Protein AF-A0A4Z0P665-F1 (afdb_monomer_lite)

Foldseek 3Di:
DDDDDDDDDPVRVVVVVVVVVVPPPDDDPDPCPVVVVVCVVVVVVVPPDPPDPPVVVVVVVVVVVVVVCVVVVPPPPPPPPPPPPPPPDDDDDD

pLDDT: mean 71.43, std 13.52, range [42.31, 90.56]

Secondary structure (DSSP, 8-state):
----PPPPPHHHHHHHHHHHHHTSPP-PPPTTHHHHHHHHHHHHHHT------HHHHHHHHHHHHHHHHHHTT---------------------

Structure (mmCIF, N/CA/C/O backbone):
data_AF-A0A4Z0P665-F1
#
_entry.id   AF-A0A4Z0P665-F1
#
loop_
_atom_site.group_PDB
_atom_site.id
_atom_site.type_symbol
_atom_site.label_atom_id
_atom_site.label_alt_id
_atom_site.label_comp_id
_atom_site.label_asym_id
_atom_site.label_entity_id
_atom_site.label_seq_id
_atom_site.pdbx_PDB_ins_code
_atom_site.Cartn_x
_atom_site.Cartn_y
_atom_site.Cartn_z
_atom_site.occupancy
_atom_site.B_iso_or_equiv
_atom_site.auth_seq_id
_atom_site.auth_comp_id
_atom_site.auth_asym_id
_atom_site.auth_atom_id
_atom_site.pdbx_PDB_model_num
ATOM 1 N N . MET A 1 1 ? -10.179 19.363 52.138 1.00 45.38 1 MET A N 1
ATOM 2 C CA . MET A 1 1 ? -9.731 19.640 50.754 1.00 45.38 1 MET A CA 1
ATOM 3 C C . MET A 1 1 ? -9.750 18.314 50.017 1.00 45.38 1 MET A C 1
ATOM 5 O O . MET A 1 1 ? -9.397 17.336 50.661 1.00 45.38 1 MET A O 1
ATOM 9 N N . PRO A 1 2 ? -10.240 18.226 48.769 1.00 52.06 2 PRO A N 1
ATOM 10 C CA . PRO A 1 2 ? -10.185 16.969 48.038 1.00 52.06 2 PRO A CA 1
ATOM 11 C C . PRO A 1 2 ? -8.725 16.714 47.664 1.00 52.06 2 PRO A C 1
ATOM 13 O O . PRO A 1 2 ? -8.074 17.586 47.088 1.00 52.06 2 PRO A O 1
ATOM 16 N N . ASP A 1 3 ? -8.210 15.554 48.053 1.00 53.66 3 ASP A N 1
ATOM 17 C CA . ASP A 1 3 ? -6.876 15.111 47.674 1.00 53.66 3 ASP A CA 1
ATOM 18 C C . ASP A 1 3 ? -6.825 14.949 46.154 1.00 53.66 3 ASP A C 1
ATOM 20 O O . ASP A 1 3 ? -7.592 14.187 45.560 1.00 53.66 3 ASP A O 1
ATOM 24 N N . SER A 1 4 ? -5.944 15.714 45.512 1.00 57.75 4 SER A N 1
ATOM 25 C CA . SER A 1 4 ? -5.628 15.542 44.099 1.00 57.75 4 SER A CA 1
ATOM 26 C C . SER A 1 4 ? -5.049 14.144 43.919 1.00 57.75 4 SER A C 1
ATOM 28 O O . SER A 1 4 ? -3.943 13.872 44.388 1.00 57.75 4 SER A O 1
ATOM 30 N N . ALA A 1 5 ? -5.798 13.257 43.262 1.00 70.94 5 ALA A N 1
ATOM 31 C CA . ALA A 1 5 ? -5.304 11.932 42.917 1.00 70.94 5 ALA A CA 1
ATOM 32 C C . ALA A 1 5 ? -3.957 12.060 42.174 1.00 70.94 5 ALA A C 1
ATOM 34 O O . ALA A 1 5 ? -3.810 12.961 41.335 1.00 70.94 5 ALA A O 1
ATOM 35 N N . PRO A 1 6 ? -2.965 11.207 42.487 1.00 73.81 6 PRO A N 1
ATOM 36 C CA . PRO A 1 6 ? -1.686 11.222 41.792 1.00 73.81 6 PRO A CA 1
ATOM 37 C C . PRO A 1 6 ? -1.924 11.030 40.292 1.00 73.81 6 PRO A C 1
ATOM 39 O O . PRO A 1 6 ? -2.772 10.233 39.886 1.00 73.81 6 PRO A O 1
ATOM 42 N N . ARG A 1 7 ? -1.207 11.801 39.464 1.00 70.94 7 ARG A N 1
ATOM 43 C CA . ARG A 1 7 ? -1.254 11.603 38.011 1.00 70.94 7 ARG A CA 1
ATOM 44 C C . ARG A 1 7 ? -0.787 10.178 37.695 1.00 70.94 7 ARG A C 1
ATOM 46 O O . ARG A 1 7 ? 0.202 9.760 38.303 1.00 70.94 7 ARG A O 1
ATOM 53 N N . PRO A 1 8 ? -1.458 9.473 36.769 1.00 75.31 8 PRO A N 1
ATOM 54 C CA . PRO A 1 8 ? -1.044 8.141 36.368 1.00 75.31 8 PRO A CA 1
ATOM 55 C C . PRO A 1 8 ? 0.400 8.146 35.874 1.00 75.31 8 PRO A C 1
ATOM 57 O O . PRO A 1 8 ? 0.866 9.123 35.278 1.00 75.31 8 PRO A O 1
ATOM 60 N N . THR A 1 9 ? 1.113 7.060 36.134 1.00 82.81 9 THR A N 1
ATOM 61 C CA . THR A 1 9 ? 2.430 6.846 35.526 1.00 82.81 9 THR A CA 1
ATOM 62 C C . THR A 1 9 ? 2.272 6.525 34.037 1.00 82.81 9 THR A C 1
ATOM 64 O O . THR A 1 9 ? 1.213 6.075 33.602 1.00 82.81 9 THR A O 1
ATOM 67 N N . ALA A 1 10 ? 3.318 6.738 33.234 1.00 81.31 10 ALA A N 1
ATOM 68 C CA . ALA A 1 10 ? 3.262 6.462 31.794 1.00 81.31 10 ALA A CA 1
ATOM 69 C C . ALA A 1 10 ? 2.836 5.010 31.489 1.00 81.31 10 ALA A C 1
ATOM 71 O O . ALA A 1 10 ? 2.099 4.771 30.536 1.00 81.31 10 ALA A O 1
ATOM 72 N N . ASP A 1 11 ? 3.237 4.052 32.327 1.00 83.25 11 ASP A N 1
ATOM 73 C CA . ASP A 1 11 ? 2.871 2.640 32.180 1.00 83.25 11 ASP A CA 1
ATOM 74 C C . ASP A 1 11 ? 1.370 2.404 32.424 1.00 83.25 11 ASP A C 1
ATOM 76 O O . ASP A 1 11 ? 0.719 1.662 31.689 1.00 83.25 11 ASP A O 1
ATOM 80 N N . GLU A 1 12 ? 0.783 3.092 33.406 1.00 84.44 12 GLU A N 1
ATOM 81 C CA . GLU A 1 12 ? -0.658 3.040 33.677 1.00 84.44 12 GLU A CA 1
ATOM 82 C C . GLU A 1 12 ? -1.476 3.685 32.551 1.00 84.44 12 GLU A C 1
ATOM 84 O O . GLU A 1 12 ? -2.578 3.229 32.240 1.00 84.44 12 GLU A O 1
ATOM 89 N N . GLU A 1 13 ? -0.952 4.731 31.908 1.00 86.81 13 GLU A N 1
ATOM 90 C CA . GLU A 1 13 ? -1.578 5.326 30.724 1.00 86.81 13 GLU A CA 1
ATOM 91 C C . GLU A 1 13 ? -1.598 4.335 29.552 1.00 86.81 13 GLU A C 1
ATOM 93 O O . GLU A 1 13 ? -2.636 4.165 28.905 1.00 86.81 13 GLU A O 1
ATOM 98 N N . TRP A 1 14 ? -0.493 3.620 29.319 1.00 88.75 14 TRP A N 1
ATOM 99 C CA . TRP A 1 14 ? -0.409 2.582 28.288 1.00 88.75 14 TRP A CA 1
ATOM 100 C C . TRP A 1 14 ? -1.376 1.425 28.530 1.00 88.75 14 TRP A C 1
ATOM 102 O O . TRP A 1 14 ? -2.105 1.031 27.614 1.00 88.75 14 TRP A O 1
ATOM 112 N N . GLU A 1 15 ? -1.434 0.907 29.755 1.00 90.56 15 GLU A N 1
ATOM 113 C CA . GLU A 1 15 ? -2.358 -0.175 30.104 1.00 90.56 15 GLU A CA 1
ATOM 114 C C . GLU A 1 15 ? -3.821 0.256 29.953 1.00 90.56 15 GLU A C 1
ATOM 116 O O . GLU A 1 15 ? -4.640 -0.491 29.409 1.00 90.56 15 GLU A O 1
ATOM 121 N N . ASN A 1 16 ? -4.153 1.494 30.331 1.00 88.25 16 ASN A N 1
ATOM 122 C CA . ASN A 1 16 ? -5.490 2.046 30.125 1.00 88.25 16 ASN A CA 1
ATOM 123 C C . ASN A 1 16 ? -5.860 2.138 28.637 1.00 88.25 16 ASN A C 1
ATOM 125 O O . ASN A 1 16 ? -6.981 1.781 28.264 1.00 88.25 16 ASN A O 1
ATOM 129 N N . LEU A 1 17 ? -4.933 2.558 27.771 1.00 89.50 17 LEU A N 1
ATOM 130 C CA . LEU A 1 17 ? -5.154 2.602 26.320 1.00 89.50 17 LEU A CA 1
ATOM 131 C C . LEU A 1 17 ? -5.367 1.200 25.730 1.00 89.50 17 LEU A C 1
ATOM 133 O O . LEU A 1 17 ? -6.275 0.998 24.920 1.00 89.50 17 LEU A O 1
ATOM 137 N N . LEU A 1 18 ? -4.583 0.210 26.165 1.00 90.25 18 LEU A N 1
ATOM 138 C CA . LEU A 1 18 ? -4.753 -1.185 25.748 1.00 90.25 18 LEU A CA 1
ATOM 139 C C . LEU A 1 18 ? -6.102 -1.755 26.200 1.00 90.25 18 LEU A C 1
ATOM 141 O O . LEU A 1 18 ? -6.760 -2.479 25.445 1.00 90.25 18 LEU A O 1
ATOM 145 N N . HIS A 1 19 ? -6.545 -1.406 27.408 1.00 88.31 19 HIS A N 1
ATOM 146 C CA . HIS A 1 19 ? -7.853 -1.805 27.918 1.00 88.31 19 HIS A CA 1
ATOM 147 C C . HIS A 1 19 ? -9.001 -1.178 27.117 1.00 88.31 19 HIS A C 1
ATOM 149 O O . HIS A 1 19 ? -9.957 -1.866 26.748 1.00 88.31 19 HIS A O 1
ATOM 155 N N . GLN A 1 20 ? -8.889 0.106 26.776 1.00 87.81 20 GLN A N 1
ATOM 156 C CA . GLN A 1 20 ? -9.860 0.792 25.919 1.00 87.81 20 GLN A CA 1
ATOM 157 C C . GLN A 1 20 ? -9.931 0.164 24.524 1.00 87.81 20 GLN A C 1
ATOM 159 O O . GLN A 1 20 ? -11.017 -0.028 23.983 1.00 87.81 20 GLN A O 1
ATOM 164 N N . TRP A 1 21 ? -8.790 -0.230 23.957 1.00 85.50 21 TRP A N 1
ATOM 165 C CA . TRP A 1 21 ? -8.770 -0.892 22.657 1.00 85.50 21 TRP A CA 1
ATOM 166 C C . TRP A 1 21 ? -9.407 -2.287 22.703 1.00 85.50 21 TRP A C 1
ATOM 168 O O . TRP A 1 21 ? -10.169 -2.659 21.814 1.00 85.50 21 TRP A O 1
ATOM 178 N N . ARG A 1 22 ? -9.165 -3.054 23.774 1.00 84.62 22 ARG A N 1
ATOM 179 C CA . ARG A 1 22 ? -9.734 -4.402 23.944 1.00 84.62 22 ARG A CA 1
ATOM 180 C C . ARG A 1 22 ? -11.239 -4.390 24.218 1.00 84.62 22 ARG A C 1
ATOM 182 O O . ARG A 1 22 ? -11.928 -5.340 23.859 1.00 84.62 22 ARG A O 1
ATOM 189 N N . THR A 1 23 ? -11.749 -3.332 24.845 1.00 85.44 23 THR A N 1
ATOM 190 C CA . THR A 1 23 ? -13.194 -3.142 25.062 1.00 85.44 23 THR A CA 1
ATOM 191 C C . THR A 1 23 ? -13.915 -2.625 23.819 1.00 85.44 23 THR A C 1
ATOM 193 O O . THR A 1 23 ? -15.147 -2.580 23.799 1.00 85.44 23 THR A O 1
ATOM 196 N N . GLN A 1 24 ? -13.181 -2.277 22.757 1.00 83.06 24 GLN A N 1
ATOM 197 C CA . GLN A 1 24 ? -13.785 -1.832 21.516 1.00 83.06 24 GLN A CA 1
ATOM 198 C C . GLN A 1 24 ? -14.590 -2.983 20.881 1.00 83.06 24 GLN A C 1
ATOM 200 O O . GLN A 1 24 ? -14.083 -4.100 20.740 1.00 83.06 24 GLN A O 1
ATOM 205 N N . PRO A 1 25 ? -15.857 -2.743 20.498 1.00 77.00 25 PRO A N 1
ATOM 206 C CA . PRO A 1 25 ? -16.709 -3.784 19.946 1.00 77.00 25 PRO A CA 1
ATOM 207 C C . PRO A 1 25 ? -16.083 -4.367 18.681 1.00 77.00 25 PRO A C 1
ATOM 209 O O . PRO A 1 25 ? -15.642 -3.634 17.792 1.00 77.00 25 PRO A O 1
ATOM 212 N N . THR A 1 26 ? -16.068 -5.698 18.593 1.00 75.25 26 THR A N 1
ATOM 213 C CA . THR A 1 26 ? -15.560 -6.414 17.424 1.00 75.25 26 THR A CA 1
ATOM 214 C C . THR A 1 26 ? -16.290 -5.914 16.183 1.00 75.25 26 THR A C 1
ATOM 216 O O . THR A 1 26 ? -17.513 -6.030 16.080 1.00 75.25 26 THR A O 1
ATOM 219 N N . ALA A 1 27 ? -15.545 -5.323 15.247 1.00 73.25 27 ALA A N 1
ATOM 220 C CA . ALA A 1 27 ? -16.115 -4.816 14.010 1.00 73.25 27 ALA A CA 1
ATOM 221 C C . ALA A 1 27 ? -16.772 -5.978 13.257 1.00 73.25 27 ALA A C 1
ATOM 223 O O . ALA A 1 27 ? -16.090 -6.873 12.756 1.00 73.25 27 ALA A O 1
ATOM 224 N N . GLN A 1 28 ? -18.104 -5.981 13.185 1.00 70.50 28 GLN A N 1
ATOM 225 C CA . GLN A 1 28 ? -18.805 -6.959 12.366 1.00 70.50 28 GLN A CA 1
ATOM 226 C C . GLN A 1 28 ? -18.434 -6.707 10.900 1.00 70.50 28 GLN A C 1
ATOM 228 O O . GLN A 1 28 ? -18.462 -5.551 10.453 1.00 70.50 28 GLN A O 1
ATOM 233 N N . PRO A 1 29 ? -18.070 -7.751 10.134 1.00 70.88 29 PRO A N 1
ATOM 234 C CA . PRO A 1 29 ? -17.758 -7.581 8.728 1.00 70.88 29 PRO A CA 1
ATOM 235 C C . PRO A 1 29 ? -18.986 -6.993 8.038 1.00 70.88 29 PRO A C 1
ATOM 237 O O . PRO A 1 29 ? -20.057 -7.600 8.025 1.00 70.88 29 PRO A O 1
ATOM 240 N N . ARG A 1 30 ? -18.848 -5.782 7.482 1.00 70.19 30 ARG A N 1
ATOM 241 C CA . ARG A 1 30 ? -19.941 -5.160 6.730 1.00 70.19 30 ARG A CA 1
ATOM 242 C C . ARG A 1 30 ? -20.380 -6.130 5.628 1.00 70.19 30 ARG A C 1
ATOM 244 O O . ARG A 1 30 ? -19.517 -6.603 4.873 1.00 70.19 30 ARG A O 1
ATOM 251 N N . PRO A 1 31 ? -21.688 -6.410 5.490 1.00 75.19 31 PRO A N 1
ATOM 252 C CA . PRO A 1 31 ? -22.166 -7.245 4.402 1.00 75.19 31 PRO A CA 1
ATOM 253 C C . PRO A 1 31 ? -21.689 -6.644 3.073 1.00 75.19 31 PRO A C 1
ATOM 255 O O . PRO A 1 31 ? -21.595 -5.425 2.917 1.00 75.19 31 PRO A O 1
ATOM 258 N N . PHE A 1 32 ? -21.330 -7.510 2.126 1.00 77.38 32 PHE A N 1
ATOM 259 C CA . PHE A 1 32 ? -20.789 -7.155 0.807 1.00 77.38 32 PHE A CA 1
ATOM 260 C C . PHE A 1 32 ? -19.363 -6.574 0.761 1.00 77.38 32 PHE A C 1
ATOM 262 O O . PHE A 1 32 ? -18.893 -6.291 -0.342 1.00 77.38 32 PHE A O 1
ATOM 269 N N . PHE A 1 33 ? -18.635 -6.440 1.880 1.00 84.81 33 PHE A N 1
ATOM 270 C CA . PHE A 1 33 ? -17.231 -5.992 1.846 1.00 84.81 33 PHE A CA 1
ATOM 271 C C . PHE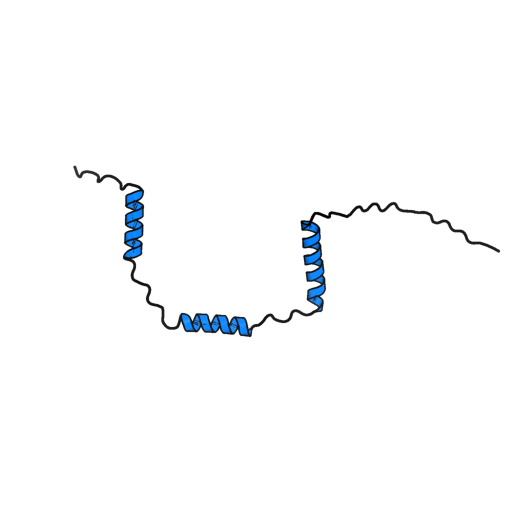 A 1 33 ? -16.370 -6.909 0.966 1.00 84.81 33 PHE A C 1
ATOM 273 O O . PHE A 1 33 ? -15.754 -6.448 0.005 1.00 84.81 33 PHE A O 1
ATOM 280 N N . TYR A 1 34 ? -16.417 -8.220 1.229 1.00 85.12 34 TYR A N 1
ATOM 281 C CA . TYR A 1 34 ? -15.673 -9.211 0.451 1.00 85.12 34 TYR A CA 1
ATOM 282 C C . TYR A 1 34 ? -16.079 -9.205 -1.028 1.00 85.12 34 TYR A C 1
ATOM 284 O O . TYR A 1 34 ? -15.218 -9.191 -1.901 1.00 85.12 34 TYR A O 1
ATOM 292 N N . ASN A 1 35 ? -17.379 -9.115 -1.324 1.00 84.75 35 ASN A N 1
ATOM 293 C CA . ASN A 1 35 ? -17.869 -9.069 -2.705 1.00 84.75 35 ASN A CA 1
ATOM 294 C C . ASN A 1 35 ? -17.367 -7.831 -3.460 1.00 84.75 35 ASN A C 1
ATOM 296 O O . ASN A 1 35 ? -16.986 -7.943 -4.622 1.00 84.75 35 ASN A O 1
ATOM 300 N N . ARG A 1 36 ? -17.308 -6.661 -2.808 1.00 85.00 36 ARG A N 1
ATOM 301 C CA . ARG A 1 36 ? -16.763 -5.435 -3.416 1.00 85.00 36 ARG A CA 1
ATOM 302 C C . ARG A 1 36 ? -15.257 -5.522 -3.641 1.00 85.00 36 ARG A C 1
ATOM 304 O O . ARG A 1 36 ? -14.790 -5.108 -4.699 1.00 85.00 36 ARG A O 1
ATOM 311 N N . VAL A 1 37 ? -14.507 -6.058 -2.678 1.00 87.88 37 VAL A N 1
ATOM 312 C CA . VAL A 1 37 ? -13.059 -6.279 -2.823 1.00 87.88 37 VAL A CA 1
ATOM 313 C C . VAL A 1 37 ? -12.794 -7.251 -3.966 1.00 87.88 37 VAL A C 1
ATOM 315 O O . VAL A 1 37 ? -12.011 -6.945 -4.861 1.00 87.88 37 VAL A O 1
ATOM 318 N N . ARG A 1 38 ? -13.520 -8.372 -3.997 1.00 84.06 38 ARG A N 1
ATOM 319 C CA . ARG A 1 38 ? -13.433 -9.370 -5.060 1.00 84.06 38 ARG A CA 1
ATOM 320 C C . ARG A 1 38 ? -13.726 -8.758 -6.426 1.00 84.06 38 ARG A C 1
ATOM 322 O O . ARG A 1 38 ? -12.919 -8.934 -7.325 1.00 84.06 38 ARG A O 1
ATOM 329 N N . ALA A 1 39 ? -14.811 -7.992 -6.557 1.00 86.56 39 ALA A N 1
ATOM 330 C CA . ALA A 1 39 ? -15.185 -7.337 -7.810 1.00 86.56 39 ALA A CA 1
ATOM 331 C C . ALA A 1 39 ? -14.121 -6.342 -8.303 1.00 86.56 39 ALA A C 1
ATOM 3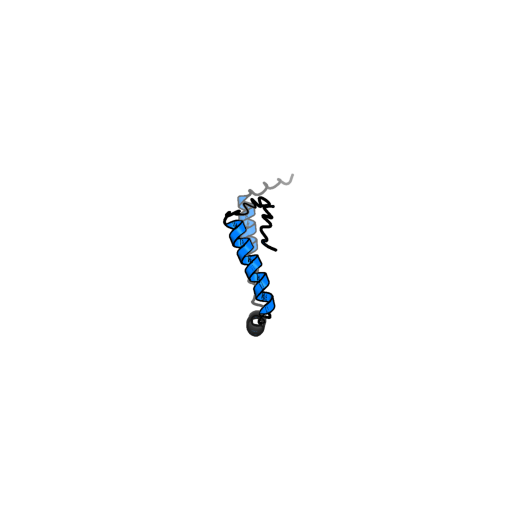33 O O . ALA A 1 39 ? -13.853 -6.276 -9.502 1.00 86.56 39 ALA A O 1
ATOM 334 N N . ARG A 1 40 ? -13.488 -5.590 -7.390 1.00 81.38 40 ARG A N 1
ATOM 335 C CA . ARG A 1 40 ? -12.378 -4.690 -7.735 1.00 81.38 40 ARG A CA 1
ATOM 336 C C . ARG A 1 40 ? -11.151 -5.464 -8.196 1.00 81.38 40 ARG A C 1
ATOM 338 O O . ARG A 1 40 ? -10.618 -5.138 -9.244 1.00 81.38 40 ARG A O 1
ATOM 345 N N . LEU A 1 41 ? -10.751 -6.508 -7.475 1.00 83.62 41 LEU A N 1
ATOM 346 C CA . LEU A 1 41 ? -9.597 -7.330 -7.847 1.00 83.62 41 LEU A CA 1
ATOM 347 C C . LEU A 1 41 ? -9.807 -8.021 -9.199 1.00 83.62 41 LEU A C 1
ATOM 349 O O . LEU A 1 41 ? -8.935 -7.963 -10.057 1.00 83.62 41 LEU A O 1
ATOM 353 N N . THR A 1 42 ? -10.979 -8.613 -9.435 1.00 82.25 42 THR A N 1
ATOM 354 C CA . THR A 1 42 ? -11.293 -9.228 -10.732 1.00 82.25 42 THR A CA 1
ATOM 355 C C . THR A 1 42 ? -11.415 -8.193 -11.847 1.00 82.25 42 THR A C 1
ATOM 357 O O . THR A 1 42 ? -11.027 -8.474 -12.973 1.00 82.25 42 THR A O 1
ATOM 360 N N . GLY A 1 43 ? -11.929 -6.995 -11.550 1.00 70.25 43 GLY A N 1
ATOM 361 C CA . GLY A 1 43 ? -12.031 -5.898 -12.514 1.00 70.25 43 GLY A CA 1
ATOM 362 C C . GLY A 1 43 ? -10.674 -5.298 -12.896 1.00 70.25 43 GLY A C 1
ATOM 363 O O . GLY A 1 43 ? -10.455 -4.996 -14.062 1.00 70.25 43 GLY A O 1
ATOM 364 N N . GLU A 1 44 ? -9.751 -5.164 -11.943 1.00 63.97 44 GLU A N 1
ATOM 365 C CA . GLU A 1 44 ? -8.362 -4.738 -12.173 1.00 63.97 44 GLU A CA 1
ATOM 366 C C . GLU A 1 44 ? -7.591 -5.782 -12.994 1.00 63.97 44 GLU A C 1
ATOM 368 O O . GLU A 1 44 ? -6.927 -5.431 -13.964 1.00 63.97 44 GLU A O 1
ATOM 373 N N . VAL A 1 45 ? -7.752 -7.073 -12.680 1.00 60.97 45 VAL A N 1
ATOM 374 C CA . VAL A 1 45 ? -7.164 -8.178 -13.460 1.00 60.97 45 VAL A CA 1
ATOM 375 C C . VAL A 1 45 ? -7.756 -8.248 -14.875 1.00 60.97 45 VAL A C 1
ATOM 377 O O . VAL A 1 45 ? -7.035 -8.524 -15.831 1.00 60.97 45 VAL A O 1
ATOM 380 N N . ALA A 1 46 ? -9.050 -7.953 -15.034 1.00 59.91 46 ALA A N 1
ATOM 381 C CA . ALA A 1 46 ? -9.702 -7.877 -16.343 1.00 59.91 46 ALA A CA 1
ATOM 382 C C . ALA A 1 46 ? -9.248 -6.661 -17.172 1.00 59.91 46 ALA A C 1
ATOM 384 O O . ALA A 1 46 ? -9.258 -6.726 -18.399 1.00 59.91 46 ALA A O 1
ATOM 385 N N . ARG A 1 47 ? -8.789 -5.577 -16.531 1.00 62.12 47 ARG A N 1
ATOM 386 C CA . ARG A 1 47 ? -8.088 -4.455 -17.183 1.00 62.12 47 ARG A CA 1
ATOM 387 C C . ARG A 1 47 ? -6.598 -4.747 -17.373 1.00 62.12 47 ARG A C 1
ATOM 389 O O . ARG A 1 47 ? -5.792 -3.827 -17.238 1.00 62.12 47 ARG A O 1
ATOM 396 N N . GLY A 1 48 ? -6.245 -6.008 -17.649 1.00 59.31 48 GLY A N 1
ATOM 397 C CA . GLY A 1 48 ? -4.870 -6.469 -17.850 1.00 59.31 48 GLY A CA 1
ATOM 398 C C . GLY A 1 48 ? -4.023 -5.452 -18.623 1.00 59.31 48 GLY A C 1
ATOM 399 O O . GLY A 1 48 ? -4.575 -4.712 -19.440 1.00 59.31 48 GLY A O 1
ATOM 400 N N . PRO A 1 49 ? -2.709 -5.372 -18.340 1.00 63.44 49 PRO A N 1
ATOM 401 C CA . PRO A 1 49 ? -1.858 -4.263 -18.756 1.00 63.44 49 PRO A CA 1
ATOM 402 C C . PRO A 1 49 ? -2.116 -3.920 -20.218 1.00 63.44 49 PRO A C 1
ATOM 404 O O . PRO A 1 49 ? -1.817 -4.720 -21.105 1.00 63.44 49 PRO A O 1
ATOM 407 N N . GLN A 1 50 ? -2.718 -2.746 -20.440 1.00 66.31 50 GLN A N 1
ATOM 408 C CA . GLN A 1 50 ? -2.993 -2.235 -21.777 1.00 66.31 50 GLN A CA 1
ATOM 409 C C . GLN A 1 50 ? -1.671 -2.314 -22.541 1.00 66.31 50 GLN A C 1
ATOM 411 O O . GLN A 1 50 ? -0.691 -1.709 -22.087 1.00 66.31 50 GLN A O 1
ATOM 416 N N . PRO A 1 51 ? -1.579 -3.107 -23.623 1.00 66.69 51 PRO A N 1
ATOM 417 C CA . PRO A 1 51 ? -0.322 -3.285 -24.319 1.00 66.69 51 PRO A CA 1
ATOM 418 C C . PRO A 1 51 ? 0.082 -1.929 -24.888 1.00 66.69 51 PRO A C 1
ATOM 420 O O . PRO A 1 51 ? -0.465 -1.465 -25.885 1.00 66.69 51 PRO A O 1
ATOM 423 N N . LEU A 1 52 ? 1.021 -1.267 -24.204 1.00 69.94 52 LEU A N 1
ATOM 424 C CA . LEU A 1 52 ? 1.563 0.001 -24.664 1.00 69.94 52 LEU A CA 1
ATOM 425 C C . LEU A 1 52 ? 2.119 -0.207 -26.078 1.00 69.94 52 LEU A C 1
ATOM 427 O O . LEU A 1 52 ? 2.798 -1.222 -26.300 1.00 69.94 52 LEU A O 1
ATOM 431 N N . PRO A 1 53 ? 1.856 0.725 -27.014 1.00 73.69 53 PRO A N 1
ATOM 432 C CA . PRO A 1 53 ? 2.348 0.628 -28.378 1.00 73.69 53 PRO A CA 1
ATOM 433 C C . PRO A 1 53 ? 3.847 0.351 -28.370 1.00 73.69 53 PRO A C 1
ATOM 435 O O . PRO A 1 53 ? 4.597 0.993 -27.634 1.00 73.69 53 PRO A O 1
ATOM 438 N N . VAL A 1 54 ? 4.293 -0.599 -29.190 1.00 67.12 54 VAL A N 1
ATOM 439 C CA . VAL A 1 54 ? 5.696 -1.042 -29.222 1.00 67.12 54 VAL A CA 1
ATOM 440 C C . VAL A 1 54 ? 6.650 0.138 -29.432 1.00 67.12 54 VAL A C 1
ATOM 442 O O . VAL A 1 54 ? 7.698 0.180 -28.800 1.00 67.12 54 VAL A O 1
ATOM 445 N N . TRP A 1 55 ? 6.245 1.145 -30.210 1.00 69.94 55 TRP A N 1
ATOM 446 C CA . TRP A 1 55 ? 6.995 2.384 -30.453 1.00 69.94 55 TRP A CA 1
ATOM 447 C C . TRP A 1 55 ? 7.272 3.216 -29.192 1.00 69.94 55 TRP A C 1
ATOM 449 O O . TRP A 1 55 ? 8.277 3.916 -29.136 1.00 69.94 55 TRP A O 1
ATOM 459 N N . LEU A 1 56 ? 6.429 3.112 -28.162 1.00 67.75 56 LEU A N 1
ATOM 460 C CA . LEU A 1 56 ? 6.617 3.807 -26.888 1.00 67.75 56 LEU A CA 1
ATOM 461 C C . LEU A 1 56 ? 7.597 3.068 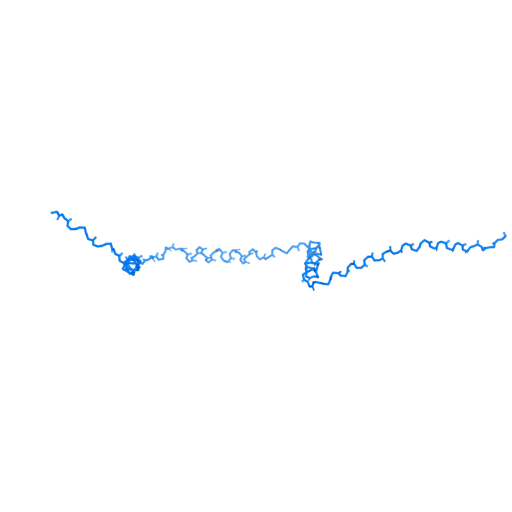-25.960 1.00 67.75 56 LEU A C 1
ATOM 463 O O . LEU A 1 56 ? 8.157 3.670 -25.051 1.00 67.75 56 LEU A O 1
ATOM 467 N N . ARG A 1 57 ? 7.849 1.771 -26.196 1.00 66.81 57 ARG A N 1
ATOM 468 C CA . ARG A 1 57 ? 8.768 0.958 -25.377 1.00 66.81 57 ARG A CA 1
ATOM 469 C C . ARG A 1 57 ? 10.238 1.256 -25.661 1.00 66.81 57 ARG A C 1
ATOM 471 O O . ARG A 1 57 ? 11.053 1.187 -24.747 1.00 66.81 57 ARG A O 1
ATOM 478 N N . TRP A 1 58 ? 10.569 1.609 -26.902 1.00 72.12 58 TRP A N 1
ATOM 479 C CA . TRP A 1 58 ? 11.934 1.937 -27.325 1.00 72.12 58 TRP A CA 1
ATOM 480 C C . TRP A 1 58 ? 12.560 3.098 -26.533 1.00 72.12 58 TRP A C 1
ATOM 482 O O . TRP A 1 58 ? 13.637 2.896 -25.969 1.00 72.12 58 TRP A O 1
ATOM 492 N N . PRO A 1 59 ? 11.914 4.278 -26.407 1.00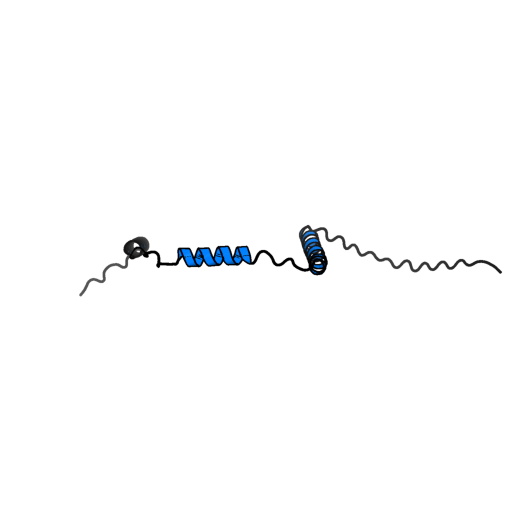 76.75 59 PRO A N 1
ATOM 493 C CA . PRO A 1 59 ? 12.490 5.373 -25.630 1.00 76.75 59 PRO A CA 1
ATOM 494 C C . PRO A 1 59 ? 12.554 5.048 -24.134 1.00 76.75 59 PRO A C 1
ATOM 496 O O . PRO A 1 59 ? 13.548 5.361 -23.486 1.00 76.75 59 PRO A O 1
ATOM 499 N N . SER A 1 60 ? 11.546 4.367 -23.578 1.00 78.94 60 SER A N 1
ATOM 500 C CA . SER A 1 60 ? 11.551 3.978 -22.163 1.00 78.94 60 SER A CA 1
ATOM 501 C C . SER A 1 60 ? 12.687 3.012 -21.827 1.00 78.94 60 SER A C 1
ATOM 503 O O . SER A 1 60 ? 13.302 3.148 -20.773 1.00 78.94 60 SER A O 1
ATOM 505 N N . TYR A 1 61 ? 13.001 2.073 -22.724 1.00 80.50 61 TYR A N 1
ATOM 506 C CA . TYR A 1 61 ? 14.118 1.149 -22.538 1.00 80.50 61 TYR A CA 1
ATOM 507 C C . TYR A 1 61 ? 15.465 1.878 -22.577 1.00 80.50 61 TYR A C 1
ATOM 509 O O . TYR A 1 61 ? 16.309 1.631 -21.721 1.00 80.50 61 TYR A O 1
ATOM 517 N N . ALA A 1 62 ? 15.644 2.830 -23.499 1.00 84.19 62 ALA A N 1
ATOM 518 C CA . ALA A 1 62 ? 16.848 3.658 -23.563 1.00 84.19 62 ALA A CA 1
ATOM 519 C C . ALA A 1 62 ? 17.036 4.518 -22.300 1.00 84.19 62 ALA A C 1
ATOM 521 O O . ALA A 1 62 ? 18.141 4.593 -21.771 1.00 84.19 62 ALA A O 1
ATOM 522 N N . VAL A 1 63 ? 15.957 5.114 -21.775 1.00 86.44 63 VAL A N 1
ATOM 523 C CA . VAL A 1 63 ? 15.991 5.877 -20.515 1.00 86.44 63 VAL A CA 1
ATOM 524 C C . VAL A 1 63 ? 16.323 4.970 -19.333 1.00 86.44 63 VAL A C 1
ATOM 526 O O . VAL A 1 63 ? 17.194 5.308 -18.539 1.00 86.44 63 VAL A O 1
ATOM 529 N N . MET A 1 64 ? 15.678 3.806 -19.223 1.00 86.69 64 MET A N 1
ATOM 530 C CA . MET A 1 64 ? 15.955 2.843 -18.153 1.00 86.69 64 MET A CA 1
ATOM 531 C C . MET A 1 64 ? 17.415 2.379 -18.186 1.00 86.69 6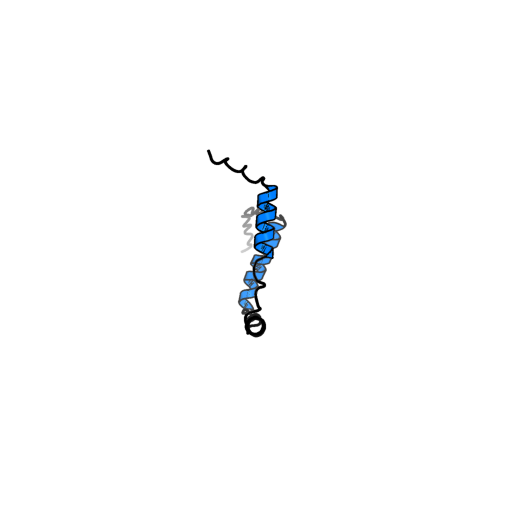4 MET A C 1
ATOM 533 O O . MET A 1 64 ? 18.076 2.353 -17.153 1.00 86.69 64 MET A O 1
ATOM 537 N N . LEU A 1 65 ? 17.935 2.072 -19.376 1.00 85.62 65 LEU A N 1
ATOM 538 C CA . LEU A 1 65 ? 19.319 1.650 -19.575 1.00 85.62 65 LEU A CA 1
ATOM 539 C C . LEU A 1 65 ? 20.297 2.792 -19.254 1.00 85.62 65 LEU A C 1
ATOM 541 O O . LEU A 1 65 ? 21.291 2.564 -18.574 1.00 85.62 65 LEU A O 1
ATOM 545 N N . GLY A 1 66 ? 19.971 4.030 -19.635 1.00 83.62 66 GLY A N 1
ATOM 546 C CA . GLY A 1 66 ? 20.729 5.224 -19.256 1.00 83.62 66 GLY A CA 1
ATOM 547 C C . GLY A 1 66 ? 20.759 5.467 -17.745 1.00 83.62 66 GLY A C 1
ATOM 548 O O . GLY A 1 66 ? 21.816 5.780 -17.208 1.00 83.62 66 GLY A O 1
ATOM 549 N N . ILE A 1 67 ? 19.640 5.264 -17.040 1.00 86.25 67 ILE A N 1
ATOM 550 C CA . ILE A 1 67 ? 19.584 5.357 -15.573 1.00 86.25 67 ILE A CA 1
ATOM 551 C C . ILE A 1 67 ? 20.454 4.272 -14.939 1.00 86.25 67 ILE A C 1
ATOM 553 O O . ILE A 1 67 ? 21.212 4.576 -14.026 1.00 86.25 67 ILE A O 1
ATOM 557 N N . ILE A 1 68 ? 20.380 3.029 -15.426 1.00 85.88 68 ILE A N 1
ATOM 558 C CA . ILE A 1 68 ? 21.201 1.916 -14.925 1.00 85.88 68 ILE A CA 1
ATOM 559 C C . ILE A 1 68 ? 22.691 2.215 -15.120 1.00 85.88 68 ILE A C 1
ATOM 561 O O . ILE A 1 68 ? 23.464 2.032 -14.183 1.00 85.88 68 ILE A O 1
ATOM 565 N N . LEU A 1 69 ? 23.095 2.714 -16.292 1.00 83.56 69 LEU A N 1
ATOM 566 C CA . LEU A 1 69 ? 24.481 3.111 -16.566 1.00 83.56 69 LEU A CA 1
ATOM 567 C C . LEU A 1 69 ? 24.932 4.275 -15.672 1.00 83.56 69 LEU A C 1
ATOM 569 O O . LEU A 1 69 ? 25.997 4.199 -15.067 1.00 83.56 69 LEU A O 1
ATOM 573 N N . LEU A 1 70 ? 24.095 5.307 -15.520 1.00 80.94 70 LEU A N 1
ATOM 574 C CA . LEU A 1 70 ? 24.367 6.462 -14.661 1.00 80.94 70 LEU A CA 1
ATOM 575 C C . LEU A 1 70 ? 24.542 6.054 -13.190 1.00 80.94 70 LEU A C 1
ATOM 577 O O . LEU A 1 70 ? 25.448 6.540 -12.518 1.00 80.94 70 LEU A O 1
ATOM 581 N N . LEU A 1 71 ? 23.695 5.149 -12.692 1.00 79.38 71 LEU A N 1
ATOM 582 C CA . LEU A 1 71 ? 23.782 4.628 -11.324 1.00 79.38 71 LEU A CA 1
ATOM 583 C C . LEU A 1 71 ? 24.952 3.657 -11.132 1.00 79.38 71 LEU A C 1
ATOM 585 O O . LEU A 1 71 ? 25.450 3.528 -10.018 1.00 79.38 71 LEU A O 1
ATOM 589 N N . SER A 1 72 ? 25.391 2.988 -12.201 1.00 78.69 72 SER A N 1
ATOM 590 C CA . SER A 1 72 ? 26.533 2.065 -12.170 1.00 78.69 72 SER A CA 1
ATOM 591 C C . SER A 1 72 ? 27.880 2.789 -12.099 1.00 78.69 72 SER A C 1
ATOM 593 O O . SER A 1 72 ? 28.908 2.137 -11.947 1.00 78.69 72 SER A O 1
ATOM 595 N N . GLY A 1 73 ? 27.891 4.125 -12.172 1.00 65.69 73 GLY A N 1
ATOM 596 C CA . GLY A 1 73 ? 29.095 4.930 -11.970 1.00 65.69 73 GLY A CA 1
ATOM 597 C C . GLY A 1 73 ? 30.097 4.876 -13.123 1.00 65.69 73 GLY A C 1
ATOM 598 O O . GLY A 1 73 ? 31.170 5.462 -13.000 1.00 65.69 73 GLY A O 1
ATOM 599 N N . ASP A 1 74 ? 29.756 4.239 -14.247 1.00 62.31 74 ASP A N 1
ATOM 600 C CA . ASP A 1 74 ? 30.580 4.262 -15.455 1.00 62.31 74 ASP A CA 1
ATOM 601 C C . ASP A 1 74 ? 30.292 5.549 -16.238 1.00 62.31 74 ASP A C 1
ATOM 603 O O . ASP A 1 74 ? 29.583 5.589 -17.244 1.00 62.31 74 ASP A O 1
ATOM 607 N N . GLY A 1 75 ? 30.791 6.657 -15.693 1.00 58.88 75 GLY A N 1
ATOM 608 C CA . GLY A 1 75 ? 30.785 7.975 -16.316 1.00 58.88 75 GLY A CA 1
ATOM 609 C C . GLY A 1 75 ? 31.781 8.070 -17.471 1.00 58.88 75 GLY A C 1
ATOM 610 O O . GLY A 1 75 ? 32.555 9.022 -17.523 1.00 58.88 75 GLY A O 1
ATOM 611 N N . ALA A 1 76 ? 31.787 7.111 -18.397 1.00 60.84 76 ALA A N 1
ATOM 612 C CA . ALA A 1 76 ? 32.622 7.160 -19.590 1.00 60.84 76 ALA A CA 1
ATOM 613 C C . ALA A 1 76 ? 32.030 8.137 -20.623 1.00 60.84 76 ALA A C 1
ATOM 615 O O . ALA A 1 76 ? 31.546 7.762 -21.689 1.00 60.84 76 ALA A O 1
ATOM 616 N N . VAL A 1 77 ? 32.086 9.429 -20.304 1.00 54.97 77 VAL A N 1
ATOM 617 C CA . VAL A 1 77 ? 32.106 10.498 -21.307 1.00 54.97 77 VAL A CA 1
ATOM 618 C C . VAL A 1 77 ? 33.458 11.196 -21.191 1.00 54.97 77 VAL A C 1
ATOM 620 O O . VAL A 1 77 ? 33.567 12.382 -20.898 1.00 54.97 77 VAL A O 1
ATOM 623 N N . GLU A 1 78 ? 34.517 10.432 -21.453 1.00 54.88 78 GLU A N 1
ATOM 624 C CA . GLU A 1 78 ? 35.765 10.968 -21.998 1.00 54.88 78 GLU A CA 1
ATOM 625 C C . GLU A 1 78 ? 35.442 11.499 -23.400 1.00 54.88 78 GLU A C 1
ATOM 627 O O . GLU A 1 78 ? 35.623 10.840 -24.423 1.00 54.88 78 GLU A O 1
ATOM 632 N N . ARG A 1 79 ? 34.875 12.705 -23.464 1.00 54.12 79 ARG A N 1
ATOM 633 C CA . ARG A 1 79 ? 34.750 13.447 -24.714 1.00 54.12 79 ARG A CA 1
ATOM 634 C C . ARG A 1 79 ? 36.073 14.159 -24.974 1.00 54.12 79 ARG A C 1
ATOM 636 O O . ARG A 1 79 ? 36.123 15.384 -24.948 1.00 54.12 79 ARG A O 1
ATOM 643 N N . SER A 1 80 ? 37.134 13.402 -25.250 1.00 50.81 80 SER A N 1
ATOM 644 C CA . SER A 1 80 ? 38.288 13.961 -25.957 1.00 50.81 80 SER A CA 1
ATOM 645 C C . SER A 1 80 ? 37.946 13.995 -27.445 1.00 50.81 80 SER A C 1
ATOM 647 O O . SER A 1 80 ? 38.253 13.087 -28.213 1.00 50.81 80 SER A O 1
ATOM 649 N N . VAL A 1 81 ? 37.190 15.020 -27.845 1.00 53.78 81 VAL A N 1
ATOM 650 C CA . VAL A 1 81 ? 37.093 15.400 -29.256 1.00 53.78 81 VAL A CA 1
ATOM 651 C C . VAL A 1 81 ? 38.240 16.365 -29.497 1.00 53.78 81 VAL A C 1
ATOM 653 O O . VAL A 1 81 ? 38.095 17.573 -29.337 1.00 53.78 81 VAL A O 1
ATOM 656 N N . GLU A 1 82 ? 39.396 15.815 -29.850 1.00 53.12 82 GLU A N 1
ATOM 657 C CA . GLU A 1 82 ? 40.429 16.581 -30.529 1.00 53.12 82 GLU A CA 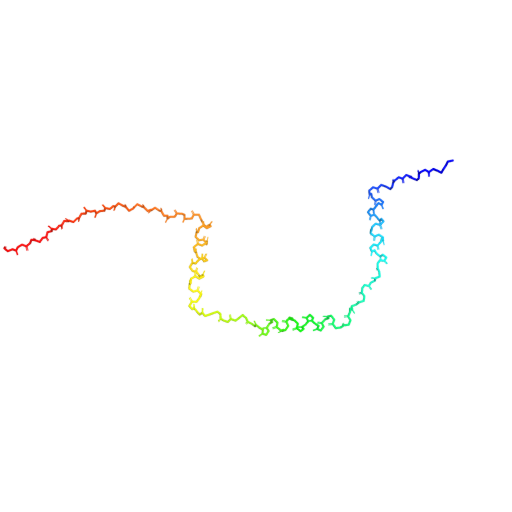1
ATOM 658 C C . GLU A 1 82 ? 39.947 16.807 -31.971 1.00 53.12 82 GLU A C 1
ATOM 660 O O . GLU A 1 82 ? 39.715 15.836 -32.700 1.00 53.12 82 GLU A O 1
ATOM 665 N N . PRO A 1 83 ? 39.709 18.055 -32.414 1.00 51.75 83 PRO A N 1
ATOM 666 C CA . PRO A 1 83 ? 39.363 18.301 -33.799 1.00 51.75 83 PRO A CA 1
ATOM 667 C C . PRO A 1 83 ? 40.620 18.097 -34.646 1.00 51.75 83 PRO A C 1
ATOM 669 O O . PRO A 1 83 ? 41.426 19.010 -34.824 1.00 51.75 83 PRO A O 1
ATOM 672 N N . ALA A 1 84 ? 40.766 16.896 -35.205 1.00 54.25 84 ALA A N 1
ATOM 673 C CA . ALA A 1 84 ? 41.690 16.616 -36.294 1.00 54.25 84 ALA A CA 1
ATOM 674 C C . ALA A 1 84 ? 41.220 17.350 -37.562 1.00 54.25 84 ALA A C 1
ATOM 676 O O . ALA A 1 84 ? 40.704 16.761 -38.509 1.00 54.25 84 ALA A O 1
ATOM 677 N N . ASN A 1 85 ? 41.406 18.669 -37.586 1.00 53.97 85 ASN A N 1
ATOM 678 C CA . ASN A 1 85 ? 41.425 19.462 -38.806 1.00 53.97 85 ASN A CA 1
ATOM 679 C C . ASN A 1 85 ? 42.709 19.119 -39.580 1.00 53.97 85 ASN A C 1
ATOM 681 O O . ASN A 1 85 ? 43.631 19.925 -39.666 1.00 53.97 85 ASN A O 1
ATOM 685 N N . HIS A 1 86 ? 42.786 17.904 -40.122 1.00 51.44 86 HIS A N 1
ATOM 686 C CA . HIS A 1 86 ? 43.810 17.512 -41.083 1.00 51.44 86 HIS A CA 1
ATOM 687 C C . HIS A 1 86 ? 43.150 17.264 -42.438 1.00 51.44 86 HIS A C 1
ATOM 689 O O . HIS A 1 86 ? 43.006 16.138 -42.905 1.00 51.44 86 HIS A O 1
ATOM 695 N N . TYR A 1 87 ? 42.724 18.354 -43.076 1.00 54.53 87 TYR A N 1
ATOM 696 C CA . TYR A 1 87 ? 42.371 18.362 -44.491 1.00 54.53 87 TYR A CA 1
ATOM 697 C C . TYR A 1 87 ? 43.672 18.305 -45.298 1.00 54.53 87 TYR A C 1
ATOM 699 O O . TYR A 1 87 ? 44.146 19.308 -45.828 1.00 54.53 87 TYR A O 1
ATOM 707 N N . GLN A 1 88 ? 44.293 17.130 -45.353 1.00 48.72 88 GLN A N 1
ATOM 708 C CA . GLN A 1 88 ? 45.353 16.862 -46.315 1.00 48.72 88 GLN A CA 1
ATOM 709 C C . GLN A 1 88 ? 44.683 16.633 -47.676 1.00 48.72 88 GLN A C 1
ATOM 711 O O . GLN A 1 88 ? 44.367 15.513 -48.068 1.00 48.72 88 GLN A O 1
ATOM 716 N N . ILE A 1 89 ? 44.382 17.727 -48.379 1.00 47.12 89 ILE A N 1
ATOM 717 C CA . ILE A 1 89 ? 43.935 17.678 -49.771 1.00 47.12 89 ILE A CA 1
ATOM 718 C C . ILE A 1 89 ? 45.158 17.315 -50.616 1.00 47.12 89 ILE A C 1
ATOM 720 O O . ILE A 1 89 ? 45.964 18.170 -50.972 1.00 47.12 89 ILE A O 1
ATOM 724 N N . TYR A 1 90 ? 45.295 16.025 -50.915 1.00 51.22 90 TYR A N 1
ATOM 725 C CA . TYR A 1 90 ? 46.087 15.535 -52.036 1.00 51.22 90 TYR A CA 1
ATOM 726 C C . TYR A 1 90 ? 45.127 15.178 -53.176 1.00 51.22 90 TYR A C 1
ATOM 728 O O . TYR A 1 90 ? 44.489 14.130 -53.182 1.00 51.22 90 TYR A O 1
ATOM 736 N N . SER A 1 91 ? 45.040 16.066 -54.159 1.00 54.72 91 SER A N 1
ATOM 737 C CA . SER A 1 91 ? 44.599 15.770 -55.525 1.00 54.72 91 SER A CA 1
ATOM 738 C C . SER A 1 91 ? 45.432 16.696 -56.417 1.00 54.72 91 SER A C 1
ATOM 740 O O . SER A 1 91 ? 45.264 17.906 -56.354 1.00 54.72 91 SER A O 1
ATOM 742 N N . GLY A 1 92 ? 46.449 16.267 -57.158 1.00 52.22 92 GLY A N 1
ATOM 743 C CA . GLY A 1 92 ? 46.546 15.024 -57.908 1.00 52.22 92 GLY A CA 1
ATOM 744 C C . GLY A 1 92 ? 46.145 15.277 -59.363 1.00 52.22 92 GLY A C 1
ATOM 745 O O . GLY A 1 92 ? 45.057 14.891 -59.756 1.00 52.22 92 GLY A O 1
ATOM 746 N N . GLY A 1 93 ? 47.034 15.925 -60.127 1.00 49.41 93 GLY A N 1
ATOM 747 C CA . GLY A 1 93 ? 47.205 15.744 -61.575 1.00 49.41 93 GLY A CA 1
ATOM 748 C C . GLY A 1 93 ? 46.158 16.315 -62.542 1.00 49.41 93 GLY A C 1
ATOM 749 O O . GLY A 1 93 ? 45.168 15.657 -62.848 1.00 49.41 93 GLY A O 1
ATOM 750 N N . ARG A 1 94 ? 46.497 17.435 -63.190 1.00 42.31 94 ARG A N 1
ATOM 751 C CA . ARG A 1 94 ? 46.818 17.487 -64.630 1.00 42.31 94 ARG A CA 1
ATOM 752 C C . ARG A 1 94 ? 47.440 18.825 -65.000 1.00 42.31 94 ARG A C 1
ATOM 754 O O . ARG A 1 94 ? 46.951 19.848 -64.482 1.00 42.31 94 ARG A O 1
#

Sequence (94 aa):
MPDSAPRPTADEEWENLLHQWRTQPTAQPRPFFYNRVRARLTGEVARGPQPLPVWLRWPSYAVMLGIILLLSGDGAVERSVEPANHYQIYSGGR

Radius of gyration: 36.14 Å; chains: 1; bounding box: 69×29×115 Å

Organism: NCBI:txid2510796